Protein AF-A0AAD2EDC4-F1 (afdb_monomer_lite)

Foldseek 3Di:
DVVVVVVVVVVVVVVVVVVVVVVVVVVVVVVVVVVVCCVVPVVVVVVVVVVVVVVVVVVVVVVVVCVVPDDPVNVVVVVVVVVVVVVVVCVVPPCLCVVPVPLVVVLVVLVVCVVVVVDDPVVSVVVNCVSVVVSVVD

Organism: NCBI:txid56036

Radius of gyration: 35.73 Å; chains: 1; bounding box: 73×38×99 Å

Secondary structure (DSSP, 8-state):
-HHHHHHHHHHHHHHHHHHHHHHHHHHHHHHHHHHHHIIIIIHHHHHHHHHHHHHHHHHHHHHHHHHHH--HHHHHHHHHHHHHHHHHHHHHSTTHHHH-HHHHHHHHHHHHHHHTTSS-HHHHHHHHHHHHHHHT--

pLDDT: mean 80.96, std 7.58, 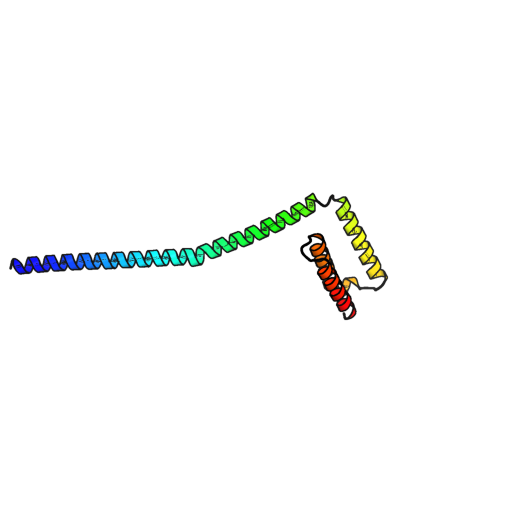range [60.59, 93.0]

InterPro domains:
  IPR056894 AtTam38 [PF25114] (1-138)

Sequence (138 aa):
MLYAWRTILWELSNWKKAAAAIFGFLGYITKLMLALIYHFIGDPITSSIRGIETIFYTVRAFYSSIIAYAPIQELTTIIILTSAILTIAEATIPDSVSSQPYVLTVAGLTGYAAVVNYISEPFFWTLLLGLFGFARFI

Structure (mmCIF, N/CA/C/O backbone):
data_AF-A0AAD2EDC4-F1
#
_entry.id   AF-A0AAD2EDC4-F1
#
loop_
_atom_site.group_PDB
_atom_site.id
_atom_site.type_symbol
_atom_site.label_atom_id
_atom_site.label_alt_id
_atom_site.label_comp_id
_atom_site.label_asym_id
_atom_site.label_entity_id
_atom_site.label_seq_id
_atom_site.pdbx_PDB_ins_code
_atom_site.Cartn_x
_atom_site.Cartn_y
_atom_site.Cartn_z
_atom_site.occupancy
_atom_site.B_iso_or_equiv
_atom_site.auth_seq_id
_atom_site.auth_comp_id
_atom_site.auth_asym_id
_atom_site.auth_atom_id
_atom_site.pdbx_PDB_model_num
ATOM 1 N N . MET A 1 1 ? 50.982 3.088 -62.959 1.00 62.66 1 MET A N 1
ATOM 2 C CA . MET A 1 1 ? 51.109 3.995 -61.793 1.00 62.66 1 MET A CA 1
ATOM 3 C C . MET A 1 1 ? 49.777 4.680 -61.458 1.00 62.66 1 MET A C 1
ATOM 5 O O . MET A 1 1 ? 49.254 4.420 -60.386 1.00 62.66 1 MET A O 1
ATOM 9 N N . LEU A 1 2 ? 49.159 5.447 -62.369 1.00 66.94 2 LEU A N 1
ATOM 10 C CA . LEU A 1 2 ? 47.874 6.144 -62.122 1.00 66.94 2 LEU A CA 1
ATOM 11 C C . LEU A 1 2 ? 46.687 5.236 -61.735 1.00 66.94 2 LEU A C 1
ATOM 13 O O . LEU A 1 2 ? 45.897 5.599 -60.866 1.00 66.94 2 LEU A O 1
ATOM 17 N N . TYR A 1 3 ? 46.570 4.049 -62.339 1.00 72.00 3 TYR A N 1
ATOM 18 C CA . TYR A 1 3 ? 45.485 3.111 -62.022 1.00 72.00 3 TYR A CA 1
ATOM 19 C C . TYR A 1 3 ? 45.576 2.544 -60.600 1.00 72.00 3 TYR A C 1
ATOM 21 O O . TYR A 1 3 ? 44.561 2.495 -59.915 1.00 72.00 3 TYR A O 1
ATOM 29 N N . ALA A 1 4 ? 46.785 2.218 -60.130 1.00 75.69 4 ALA A N 1
ATOM 30 C CA . ALA A 1 4 ? 47.010 1.692 -58.783 1.00 75.69 4 ALA A CA 1
ATOM 31 C C . ALA A 1 4 ? 46.613 2.707 -57.695 1.00 75.69 4 ALA A C 1
ATOM 33 O O . ALA A 1 4 ? 45.992 2.342 -56.699 1.00 75.69 4 ALA A O 1
ATOM 34 N N . TRP A 1 5 ? 46.892 3.994 -57.928 1.00 74.00 5 TRP A N 1
ATOM 35 C CA . TRP A 1 5 ? 46.533 5.079 -57.012 1.00 74.00 5 TRP A CA 1
ATOM 36 C C . TRP A 1 5 ? 45.014 5.250 -56.851 1.00 74.00 5 TRP A C 1
ATOM 38 O O . TRP A 1 5 ? 44.521 5.438 -55.740 1.00 74.00 5 TRP A O 1
ATOM 48 N N . ARG A 1 6 ? 44.247 5.119 -57.943 1.00 81.31 6 ARG A N 1
ATOM 49 C CA . ARG A 1 6 ? 42.775 5.172 -57.895 1.00 81.31 6 ARG A CA 1
ATOM 50 C C . ARG A 1 6 ? 42.176 4.029 -57.073 1.00 81.31 6 ARG A C 1
ATOM 52 O O . ARG A 1 6 ? 41.243 4.273 -56.314 1.00 81.31 6 ARG A O 1
ATOM 59 N N . THR A 1 7 ? 42.712 2.817 -57.197 1.00 83.81 7 THR A N 1
ATOM 60 C CA . THR A 1 7 ? 42.281 1.653 -56.401 1.00 83.81 7 THR A CA 1
ATOM 61 C C . THR A 1 7 ? 42.559 1.831 -54.912 1.00 83.81 7 THR A C 1
ATOM 63 O O . THR A 1 7 ? 41.668 1.581 -54.111 1.00 83.81 7 THR A O 1
ATOM 66 N N . ILE A 1 8 ? 43.730 2.356 -54.537 1.00 83.75 8 ILE A N 1
ATOM 67 C CA . ILE A 1 8 ? 44.082 2.592 -53.126 1.00 83.75 8 ILE A CA 1
ATOM 68 C C . ILE A 1 8 ? 43.153 3.641 -52.494 1.00 83.75 8 ILE A C 1
ATOM 70 O O . ILE A 1 8 ? 42.649 3.449 -51.388 1.00 83.75 8 ILE A O 1
ATOM 74 N N . LEU A 1 9 ? 42.866 4.740 -53.204 1.00 84.81 9 LEU A N 1
ATOM 75 C CA . LEU A 1 9 ? 41.907 5.750 -52.735 1.00 84.81 9 LEU A CA 1
ATOM 76 C C . LEU A 1 9 ? 40.483 5.188 -52.611 1.00 84.81 9 LEU A C 1
ATOM 78 O O . LEU A 1 9 ? 39.737 5.573 -51.706 1.00 84.81 9 LEU A O 1
ATOM 82 N N . TRP A 1 10 ? 40.106 4.277 -53.510 1.00 85.44 10 TRP A N 1
ATOM 83 C CA . TRP A 1 10 ? 38.810 3.610 -53.476 1.00 85.44 10 TRP A CA 1
ATOM 84 C C . TRP A 1 10 ? 38.689 2.657 -52.281 1.00 85.44 10 TRP A C 1
ATOM 86 O O . TRP A 1 10 ? 37.707 2.735 -51.543 1.00 85.44 10 TRP A O 1
ATOM 96 N N . GLU A 1 11 ? 39.709 1.839 -52.020 1.00 88.75 11 GLU A N 1
ATOM 97 C CA . GLU A 1 11 ? 39.766 0.980 -50.834 1.00 88.75 11 GLU A CA 1
ATOM 98 C C . GLU A 1 11 ? 39.727 1.803 -49.547 1.00 88.75 11 GLU A C 1
ATOM 100 O O . GLU A 1 11 ? 38.934 1.500 -48.660 1.00 88.75 11 GLU A O 1
ATOM 105 N N . LEU A 1 12 ? 40.491 2.896 -49.458 1.00 87.81 12 LEU A N 1
ATOM 106 C CA . LEU A 1 12 ? 40.491 3.772 -48.283 1.00 87.81 12 LEU A CA 1
ATOM 107 C C . LEU A 1 12 ? 39.111 4.406 -48.030 1.00 87.81 12 LEU A C 1
ATOM 109 O O . LEU A 1 12 ? 38.661 4.504 -46.886 1.00 87.81 12 LEU A O 1
ATOM 113 N N . SER A 1 13 ? 38.406 4.807 -49.093 1.00 87.44 13 SER A N 1
ATOM 114 C CA . SER A 1 13 ? 37.026 5.299 -48.994 1.00 87.44 13 SER A CA 1
ATOM 115 C C . SER A 1 13 ? 36.074 4.215 -48.482 1.00 87.44 13 SER A C 1
ATOM 117 O O . SER A 1 13 ? 35.212 4.492 -47.644 1.00 87.44 13 SER A O 1
ATOM 119 N N . ASN A 1 14 ? 36.252 2.977 -48.944 1.00 91.69 14 ASN A N 1
ATOM 120 C CA . ASN A 1 14 ? 35.436 1.847 -48.522 1.00 91.69 14 ASN A CA 1
ATOM 121 C C . ASN A 1 14 ? 35.697 1.480 -47.052 1.00 91.69 14 ASN A C 1
ATOM 123 O O . ASN A 1 14 ? 34.752 1.315 -46.285 1.00 91.69 14 ASN A O 1
ATOM 127 N N . TRP A 1 15 ? 36.963 1.484 -46.625 1.00 91.94 15 TRP A N 1
ATOM 128 C CA . TRP A 1 15 ? 37.361 1.319 -45.224 1.00 91.94 15 TRP A CA 1
ATOM 129 C C . TRP A 1 15 ? 36.785 2.412 -44.325 1.00 91.94 15 TRP A C 1
ATOM 131 O O . TRP A 1 15 ? 36.272 2.114 -43.249 1.00 91.94 15 TRP A O 1
ATOM 141 N N . LYS A 1 16 ? 36.784 3.671 -44.777 1.00 91.44 16 LYS A N 1
ATOM 142 C CA . LYS A 1 16 ? 36.160 4.775 -44.034 1.00 91.44 16 LYS A CA 1
ATOM 143 C C . LYS A 1 16 ? 34.649 4.578 -43.879 1.00 91.44 16 LYS A C 1
ATOM 145 O O . LYS A 1 16 ? 34.116 4.817 -42.798 1.00 91.44 16 LYS A O 1
ATOM 150 N N . LYS A 1 17 ? 33.954 4.141 -44.934 1.00 90.62 17 LYS A N 1
ATOM 151 C CA . LYS A 1 17 ? 32.513 3.838 -44.879 1.00 90.62 17 LYS A CA 1
ATOM 152 C C . LYS A 1 17 ? 32.216 2.659 -43.954 1.00 90.62 17 LYS A C 1
ATOM 154 O O . LYS A 1 17 ? 31.292 2.750 -43.153 1.00 90.62 17 LYS A O 1
ATOM 159 N N . ALA A 1 18 ? 33.017 1.597 -44.025 1.00 89.62 18 ALA A N 1
ATOM 160 C CA . ALA A 1 18 ? 32.897 0.441 -43.144 1.00 89.62 18 ALA A CA 1
ATOM 161 C C . ALA A 1 18 ? 33.121 0.831 -41.676 1.00 89.62 18 ALA A C 1
ATOM 163 O O . ALA A 1 18 ? 32.299 0.505 -40.825 1.00 89.62 18 ALA A O 1
ATOM 164 N N . ALA A 1 19 ? 34.165 1.612 -41.385 1.00 91.25 19 ALA A N 1
ATOM 165 C CA . ALA A 1 19 ? 34.415 2.134 -40.045 1.00 91.25 19 ALA A CA 1
ATOM 166 C C . ALA A 1 19 ? 33.238 2.987 -39.546 1.00 91.25 19 ALA A C 1
ATOM 168 O O . ALA A 1 19 ? 32.748 2.768 -38.442 1.00 91.25 19 ALA A O 1
ATOM 169 N N . ALA A 1 20 ? 32.722 3.906 -40.370 1.00 90.75 20 ALA A N 1
ATOM 170 C CA . ALA A 1 20 ? 31.563 4.723 -40.012 1.00 90.75 20 ALA A CA 1
ATOM 171 C C . ALA A 1 20 ? 30.308 3.878 -39.727 1.00 90.75 20 ALA A C 1
ATOM 173 O O . ALA A 1 20 ? 29.579 4.169 -38.781 1.00 90.75 20 ALA A O 1
ATOM 174 N N . ALA A 1 21 ? 30.077 2.810 -40.497 1.00 90.44 21 ALA A N 1
ATOM 175 C CA . ALA A 1 21 ? 28.976 1.880 -40.260 1.00 90.44 21 ALA A CA 1
ATOM 176 C C . ALA A 1 21 ? 29.140 1.115 -38.936 1.00 90.44 21 ALA A C 1
ATOM 178 O O . ALA A 1 21 ? 28.177 0.994 -38.182 1.00 90.44 21 ALA A O 1
ATOM 179 N N . ILE A 1 22 ? 30.357 0.662 -38.614 1.00 91.69 22 ILE A N 1
ATOM 180 C CA . ILE A 1 22 ? 30.668 -0.021 -37.347 1.00 91.69 22 ILE A CA 1
ATOM 181 C C . ILE A 1 22 ? 30.448 0.919 -36.157 1.00 91.69 22 ILE A C 1
ATOM 183 O O . ILE A 1 22 ? 29.782 0.541 -35.194 1.00 91.69 22 ILE A O 1
ATOM 187 N N . PHE A 1 23 ? 30.947 2.156 -36.227 1.00 92.75 23 PHE A N 1
ATOM 188 C CA . PHE A 1 23 ? 30.721 3.153 -35.176 1.00 92.75 23 PHE A CA 1
ATOM 189 C C . PHE A 1 23 ? 29.239 3.510 -35.031 1.00 92.75 23 PHE A C 1
ATOM 191 O O . PHE A 1 23 ? 28.745 3.617 -33.909 1.00 92.75 23 PHE A O 1
ATOM 198 N N . GLY A 1 24 ? 28.510 3.633 -36.144 1.00 89.19 24 GLY A N 1
ATOM 199 C CA . GLY A 1 24 ? 27.062 3.827 -36.128 1.00 89.19 24 GLY A CA 1
ATOM 200 C C . GLY A 1 24 ? 26.339 2.673 -35.432 1.00 89.19 24 GLY A C 1
ATOM 201 O O . GLY A 1 24 ? 25.509 2.904 -34.556 1.00 89.19 24 GLY A O 1
ATOM 202 N N . PHE A 1 25 ? 26.701 1.432 -35.755 1.00 91.38 25 PHE A N 1
ATOM 203 C CA . PHE A 1 25 ? 26.140 0.233 -35.134 1.00 91.38 25 PHE A CA 1
ATOM 204 C C . PHE A 1 25 ? 26.432 0.158 -33.627 1.00 91.38 25 PHE A C 1
ATOM 206 O O . PHE A 1 25 ? 25.516 -0.080 -32.840 1.00 91.38 25 PHE A O 1
ATOM 213 N N . LEU A 1 26 ? 27.666 0.454 -33.202 1.00 93.00 26 LEU A N 1
ATOM 214 C CA . LEU A 1 26 ? 28.014 0.560 -31.779 1.00 93.00 26 LEU A CA 1
ATOM 215 C C . LEU A 1 26 ? 27.192 1.644 -31.062 1.00 93.00 26 LEU A C 1
ATOM 217 O O . LEU A 1 26 ? 26.753 1.449 -29.925 1.00 93.00 26 LEU A O 1
ATOM 221 N N . GLY A 1 27 ? 26.955 2.775 -31.729 1.00 91.31 27 GLY A N 1
ATOM 222 C CA . GLY A 1 27 ? 26.095 3.846 -31.227 1.00 91.31 27 GLY A CA 1
ATOM 223 C C . GLY A 1 27 ? 24.645 3.393 -31.026 1.00 91.31 27 GLY A C 1
ATOM 224 O O . GLY A 1 27 ? 24.020 3.707 -30.013 1.00 91.31 27 GLY A O 1
ATOM 225 N N . TYR A 1 28 ? 24.105 2.596 -31.950 1.00 92.06 28 TYR A N 1
ATOM 226 C CA . TYR A 1 28 ? 22.764 2.028 -31.797 1.00 92.06 28 TYR A CA 1
ATOM 227 C C . TYR A 1 28 ? 22.683 1.023 -30.645 1.00 92.06 28 TYR A C 1
ATOM 229 O O . TYR A 1 28 ? 21.726 1.071 -29.872 1.00 92.06 28 TYR A O 1
ATOM 237 N N . ILE A 1 29 ? 23.693 0.162 -30.482 1.00 91.81 29 ILE A N 1
ATOM 238 C CA . ILE A 1 29 ? 23.744 -0.802 -29.372 1.00 91.81 29 ILE A CA 1
ATOM 239 C C . ILE A 1 29 ? 23.802 -0.083 -28.024 1.00 91.81 29 ILE A C 1
ATOM 241 O O . ILE A 1 29 ? 23.058 -0.433 -27.111 1.00 91.81 29 ILE A O 1
ATOM 245 N N . THR A 1 30 ? 24.649 0.939 -27.890 1.00 90.19 30 THR A N 1
ATOM 246 C CA . THR A 1 30 ? 24.763 1.708 -26.639 1.00 90.19 30 THR A CA 1
ATOM 247 C C . THR A 1 30 ? 23.464 2.436 -26.299 1.00 90.19 30 THR A C 1
ATOM 249 O O . THR A 1 30 ? 23.032 2.405 -25.147 1.00 90.19 30 THR A O 1
ATOM 252 N N . LYS A 1 31 ? 22.778 3.012 -27.294 1.00 89.69 31 LYS A N 1
ATOM 253 C CA . LYS A 1 31 ? 21.450 3.614 -27.101 1.00 89.69 31 LYS A CA 1
ATOM 254 C C . LYS A 1 31 ? 20.411 2.589 -26.635 1.00 89.69 31 LYS A C 1
ATOM 256 O O . LYS A 1 31 ? 19.611 2.893 -25.753 1.00 89.69 31 LYS A O 1
ATOM 261 N N . LEU A 1 32 ? 20.438 1.383 -27.202 1.00 89.25 32 LEU A N 1
ATOM 262 C CA . LEU A 1 32 ? 19.538 0.297 -26.817 1.00 89.25 32 LEU A CA 1
ATOM 263 C C . LEU A 1 32 ? 19.825 -0.182 -25.388 1.00 89.25 32 LEU A C 1
ATOM 265 O O . LEU A 1 32 ? 18.892 -0.319 -24.604 1.00 89.25 32 LEU A O 1
ATOM 269 N N . MET A 1 33 ? 21.098 -0.352 -25.014 1.00 89.00 33 MET A N 1
ATOM 270 C CA . MET A 1 33 ? 21.483 -0.681 -23.637 1.00 89.00 33 MET A CA 1
ATOM 271 C C . MET A 1 33 ? 21.001 0.368 -22.635 1.00 89.00 33 MET A C 1
ATOM 273 O O . MET A 1 33 ? 20.437 0.006 -21.609 1.00 89.00 33 MET A O 1
ATOM 277 N N . LEU A 1 34 ? 21.186 1.657 -22.930 1.00 87.06 34 LEU A N 1
ATOM 278 C CA . LEU A 1 34 ? 20.710 2.735 -22.061 1.00 87.06 34 LEU A CA 1
ATOM 279 C C . LEU A 1 34 ? 19.191 2.682 -21.891 1.00 87.06 34 LEU A C 1
ATOM 281 O O . LEU A 1 34 ? 18.707 2.727 -20.764 1.00 87.06 34 LEU A O 1
ATOM 285 N N . ALA A 1 35 ? 18.444 2.531 -22.987 1.00 86.19 35 ALA A N 1
ATOM 286 C CA . ALA A 1 35 ? 16.990 2.396 -22.928 1.00 86.19 35 ALA A CA 1
ATOM 287 C C . ALA A 1 35 ? 16.564 1.191 -22.075 1.00 86.19 35 ALA A C 1
ATOM 289 O O . ALA A 1 35 ? 15.637 1.302 -21.277 1.00 86.19 35 ALA A O 1
ATOM 290 N N . LEU A 1 36 ? 17.278 0.068 -22.190 1.00 83.12 36 LEU A N 1
ATOM 291 C CA . LEU A 1 36 ? 17.023 -1.134 -21.404 1.00 83.12 36 LEU A CA 1
ATOM 292 C C . LEU A 1 36 ? 17.292 -0.894 -19.912 1.00 83.12 36 LEU A C 1
ATOM 294 O O . LEU A 1 36 ? 16.449 -1.222 -19.088 1.00 83.12 36 LEU A O 1
ATOM 298 N N . ILE A 1 37 ? 18.409 -0.257 -19.555 1.00 84.56 37 ILE A N 1
ATOM 299 C CA . ILE A 1 37 ? 18.742 0.079 -18.162 1.00 84.56 37 ILE A CA 1
ATOM 300 C C . ILE A 1 37 ? 17.690 1.018 -17.560 1.00 84.56 37 ILE A C 1
ATOM 302 O O . ILE A 1 37 ? 17.189 0.759 -16.467 1.00 84.56 37 ILE A O 1
ATOM 306 N N . TYR A 1 38 ? 17.316 2.085 -18.269 1.00 82.62 38 TYR A N 1
ATOM 307 C CA . TYR A 1 38 ? 16.318 3.036 -17.775 1.00 82.62 38 TYR A CA 1
ATOM 308 C C . TYR A 1 38 ? 14.935 2.404 -17.627 1.00 82.62 38 TYR A C 1
ATOM 310 O O . TYR A 1 38 ? 14.277 2.647 -16.622 1.00 82.62 38 TYR A O 1
ATOM 318 N N . HIS A 1 39 ? 14.515 1.565 -18.572 1.00 79.44 39 HIS A N 1
ATOM 319 C CA . HIS A 1 39 ? 13.218 0.900 -18.496 1.00 79.44 39 HIS A CA 1
ATOM 320 C C . HIS A 1 39 ? 13.188 -0.165 -17.389 1.00 79.44 39 HIS A C 1
ATOM 322 O O . HIS A 1 39 ? 12.285 -0.176 -16.560 1.00 79.44 39 HIS A O 1
ATOM 328 N N . PHE A 1 40 ? 14.206 -1.027 -17.305 1.00 74.25 40 PHE A N 1
ATOM 329 C CA . PHE A 1 40 ? 14.223 -2.113 -16.320 1.00 74.25 40 PHE A CA 1
ATOM 330 C C . PHE A 1 40 ? 14.547 -1.667 -14.894 1.00 74.25 40 PHE A C 1
ATOM 332 O O . PHE A 1 40 ? 14.190 -2.382 -13.966 1.00 74.25 40 PHE A O 1
ATOM 339 N N . ILE A 1 41 ? 15.228 -0.537 -14.693 1.00 76.00 41 ILE A N 1
ATOM 340 C CA . ILE A 1 41 ? 15.592 -0.054 -13.350 1.00 76.00 41 ILE A CA 1
ATOM 341 C C . ILE A 1 41 ? 14.760 1.170 -12.966 1.00 76.00 41 ILE A C 1
ATOM 343 O O . ILE A 1 41 ? 14.246 1.244 -11.852 1.00 76.00 41 ILE A O 1
ATOM 347 N N . GLY A 1 42 ? 14.592 2.127 -13.877 1.00 76.88 42 GLY A N 1
ATOM 348 C CA . GLY A 1 42 ? 13.904 3.386 -13.597 1.00 76.88 42 GLY A CA 1
ATOM 349 C C . GLY A 1 42 ? 12.402 3.221 -13.377 1.00 76.88 42 GLY A C 1
ATOM 350 O O . GLY A 1 42 ? 11.863 3.770 -12.412 1.00 76.88 42 GLY A O 1
ATOM 351 N N . ASP A 1 43 ? 11.727 2.429 -14.211 1.00 79.88 43 ASP A N 1
ATOM 352 C CA . ASP A 1 43 ? 10.278 2.233 -14.098 1.00 79.88 43 ASP A CA 1
ATOM 353 C C . ASP A 1 43 ? 9.859 1.484 -12.824 1.00 79.88 43 ASP A C 1
ATOM 355 O O . ASP A 1 43 ? 8.950 1.970 -12.141 1.00 79.88 43 ASP A O 1
ATOM 359 N N . PRO A 1 44 ? 10.504 0.373 -12.406 1.00 82.38 44 PRO A N 1
ATOM 360 C CA . PRO A 1 44 ? 10.128 -0.283 -11.156 1.00 82.38 44 PRO A CA 1
ATOM 361 C C . PRO A 1 44 ? 10.449 0.559 -9.920 1.00 82.38 44 PRO A C 1
ATOM 363 O O . PRO A 1 44 ? 9.667 0.538 -8.968 1.00 82.38 44 PRO A O 1
ATOM 366 N N . ILE A 1 45 ? 11.533 1.345 -9.921 1.00 83.50 45 ILE A N 1
ATOM 367 C CA . ILE A 1 45 ? 11.822 2.282 -8.822 1.00 83.50 45 ILE A CA 1
ATOM 368 C C . ILE A 1 45 ? 10.721 3.343 -8.738 1.00 83.50 45 ILE A C 1
ATOM 370 O O . ILE A 1 45 ? 10.152 3.562 -7.669 1.00 83.50 45 ILE A O 1
ATOM 374 N N . THR A 1 46 ? 10.362 3.953 -9.868 1.00 85.06 46 THR A N 1
ATOM 375 C CA . THR A 1 46 ? 9.296 4.964 -9.926 1.00 85.06 46 THR A CA 1
ATOM 376 C C . THR A 1 46 ? 7.946 4.382 -9.499 1.00 85.06 46 THR A C 1
ATOM 378 O O . THR A 1 46 ? 7.207 5.009 -8.739 1.00 85.06 46 THR A O 1
ATOM 381 N N . SER A 1 47 ? 7.634 3.158 -9.931 1.00 84.69 47 SER A N 1
ATOM 382 C CA . SER A 1 47 ? 6.425 2.440 -9.522 1.00 84.69 47 SER A CA 1
ATOM 383 C C . SER A 1 47 ? 6.417 2.133 -8.025 1.00 84.69 47 SER A C 1
ATOM 385 O O . SER A 1 47 ? 5.379 2.261 -7.381 1.00 84.69 47 SER A O 1
ATOM 387 N N . SER A 1 48 ? 7.563 1.759 -7.452 1.00 86.94 48 SER A N 1
ATOM 388 C CA . SER A 1 48 ? 7.688 1.470 -6.019 1.00 86.94 48 SER A CA 1
ATOM 389 C C . SER A 1 48 ? 7.461 2.725 -5.178 1.00 86.94 48 SER A C 1
ATOM 391 O O . SER A 1 48 ? 6.708 2.687 -4.208 1.00 86.94 48 SER A O 1
ATOM 393 N N . ILE A 1 49 ? 8.038 3.858 -5.592 1.00 88.44 49 ILE A N 1
ATOM 394 C CA . ILE A 1 49 ? 7.822 5.158 -4.943 1.00 88.44 49 ILE A CA 1
ATOM 395 C C . ILE A 1 49 ? 6.339 5.539 -4.991 1.00 88.44 49 ILE A C 1
ATOM 397 O O . ILE A 1 49 ? 5.768 5.869 -3.955 1.00 88.44 49 ILE A O 1
ATOM 401 N N . ARG A 1 50 ? 5.688 5.415 -6.156 1.00 89.06 50 ARG A N 1
ATOM 402 C CA . ARG A 1 50 ? 4.243 5.668 -6.298 1.00 89.06 50 ARG A CA 1
ATOM 403 C C . ARG A 1 50 ? 3.388 4.731 -5.447 1.00 89.06 50 ARG A C 1
ATOM 405 O O . ARG A 1 50 ? 2.374 5.159 -4.901 1.00 89.06 50 ARG A O 1
ATOM 412 N N . GLY A 1 51 ? 3.780 3.465 -5.324 1.00 87.44 51 GLY A N 1
ATOM 413 C CA . GLY A 1 51 ? 3.100 2.498 -4.465 1.00 87.44 51 GLY A CA 1
ATOM 414 C C . GLY A 1 51 ? 3.144 2.925 -2.999 1.00 87.44 51 GLY A C 1
ATOM 415 O O . GLY A 1 51 ? 2.106 3.005 -2.347 1.00 87.44 51 GLY A O 1
ATOM 416 N N . ILE A 1 52 ? 4.332 3.286 -2.508 1.00 89.94 52 ILE A N 1
ATOM 417 C CA . ILE A 1 52 ? 4.521 3.796 -1.144 1.00 89.94 52 ILE A CA 1
ATOM 418 C C . ILE A 1 52 ? 3.725 5.088 -0.931 1.00 89.94 52 ILE A C 1
ATOM 420 O O . ILE A 1 52 ? 2.998 5.210 0.051 1.00 89.94 52 ILE A O 1
ATOM 424 N N . GLU A 1 53 ? 3.811 6.032 -1.866 1.00 91.50 53 GLU A N 1
ATOM 425 C CA . GLU A 1 53 ? 3.061 7.289 -1.832 1.00 91.50 53 GLU A CA 1
ATOM 426 C C . GLU A 1 53 ? 1.546 7.045 -1.739 1.00 91.50 53 GLU A C 1
ATOM 428 O O . GLU A 1 53 ? 0.866 7.644 -0.903 1.00 91.50 53 GLU A O 1
ATOM 433 N N . THR A 1 54 ? 1.026 6.103 -2.528 1.00 90.19 54 THR A N 1
ATOM 434 C CA . THR A 1 54 ? -0.389 5.717 -2.493 1.00 90.19 54 THR A CA 1
ATOM 435 C C . THR A 1 54 ? -0.772 5.181 -1.116 1.00 90.19 54 THR A C 1
ATOM 437 O O . THR A 1 54 ? -1.767 5.628 -0.553 1.00 90.19 54 THR A O 1
ATOM 440 N N . ILE A 1 55 ? 0.043 4.299 -0.525 1.00 89.25 55 ILE A N 1
ATOM 441 C CA . ILE A 1 55 ? -0.195 3.765 0.825 1.00 89.25 55 ILE A CA 1
ATOM 442 C C . ILE A 1 55 ? -0.259 4.900 1.854 1.00 89.25 55 ILE A C 1
ATOM 444 O O . ILE A 1 55 ? -1.197 4.952 2.650 1.00 89.25 55 ILE A O 1
ATOM 448 N N . PHE A 1 56 ? 0.692 5.838 1.827 1.00 89.75 56 PHE A N 1
ATOM 449 C CA . PHE A 1 56 ? 0.700 6.972 2.755 1.00 89.75 56 PHE A CA 1
ATOM 450 C C . PHE A 1 56 ? -0.531 7.867 2.596 1.00 89.75 56 PHE A C 1
ATOM 452 O O . PHE A 1 56 ? -1.137 8.257 3.599 1.00 89.75 56 PHE A O 1
ATOM 459 N N . TYR A 1 57 ? -0.942 8.174 1.363 1.00 87.62 57 TYR A N 1
ATOM 460 C CA . TYR A 1 57 ? -2.159 8.952 1.138 1.00 87.62 57 TYR A CA 1
ATOM 461 C C . TYR A 1 57 ? -3.411 8.216 1.592 1.00 87.62 57 TYR A C 1
ATOM 463 O O . TYR A 1 57 ? -4.285 8.837 2.193 1.00 87.62 57 TYR A O 1
ATOM 471 N N . THR A 1 58 ? -3.483 6.905 1.373 1.00 83.06 58 THR A N 1
ATOM 472 C CA . THR A 1 58 ? -4.583 6.077 1.860 1.00 83.06 58 THR A CA 1
ATOM 473 C C . THR A 1 58 ? -4.651 6.104 3.387 1.00 83.06 58 THR A C 1
ATOM 475 O O . THR A 1 58 ? -5.707 6.412 3.933 1.00 83.06 58 THR A O 1
ATOM 478 N N . VAL A 1 59 ? -3.535 5.889 4.094 1.00 83.94 59 VAL A N 1
ATOM 479 C CA . VAL A 1 59 ? -3.482 5.960 5.569 1.00 83.94 59 VAL A CA 1
ATOM 480 C C . VAL A 1 59 ? -3.911 7.338 6.076 1.00 83.94 59 VAL A C 1
ATOM 482 O O . VAL A 1 59 ? -4.711 7.444 7.006 1.00 83.94 59 VAL A O 1
ATOM 485 N N . ARG A 1 60 ? -3.427 8.410 5.443 1.00 86.56 60 ARG A N 1
ATOM 486 C CA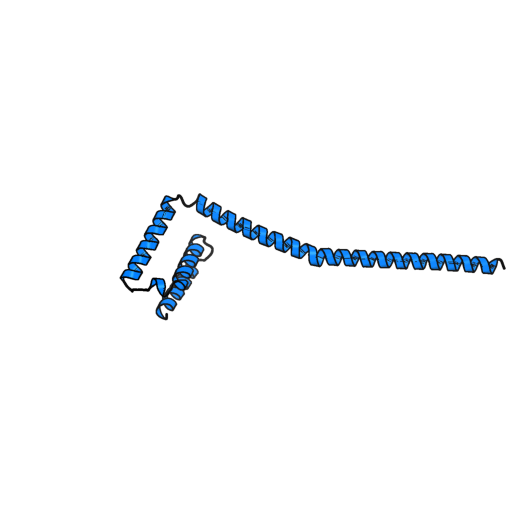 . ARG A 1 60 ? -3.816 9.778 5.798 1.00 86.56 60 ARG A CA 1
ATOM 487 C C . ARG A 1 60 ? -5.310 10.019 5.581 1.00 86.56 60 ARG A C 1
ATOM 489 O O . ARG A 1 60 ? -5.947 10.637 6.431 1.00 86.56 60 ARG A O 1
ATOM 496 N N . ALA A 1 61 ? -5.863 9.549 4.466 1.00 82.94 61 ALA A N 1
ATOM 497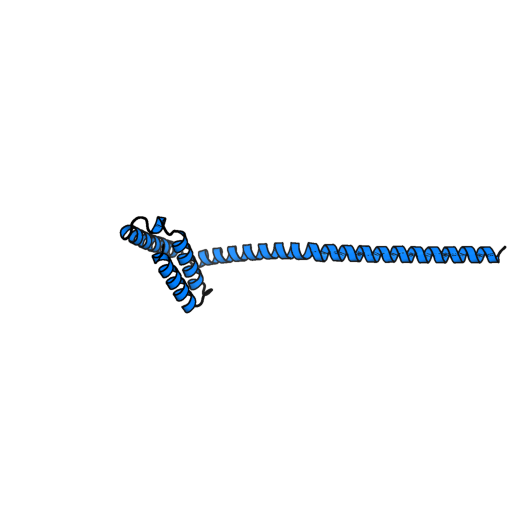 C CA . ALA A 1 61 ? -7.286 9.667 4.170 1.00 82.94 61 ALA A CA 1
ATOM 498 C C . ALA A 1 61 ? -8.130 8.908 5.203 1.00 82.94 61 ALA A C 1
ATOM 500 O O . ALA A 1 61 ? -9.105 9.461 5.709 1.00 82.94 61 ALA A O 1
ATOM 501 N N . PHE A 1 62 ? -7.704 7.704 5.600 1.00 78.00 62 PHE A N 1
ATOM 502 C CA . PHE A 1 62 ? -8.329 6.955 6.690 1.00 78.00 62 PHE A CA 1
ATOM 503 C C . PHE A 1 62 ? -8.320 7.746 7.998 1.00 78.00 62 PHE A C 1
ATOM 505 O O . PHE A 1 62 ? -9.375 7.954 8.592 1.00 78.00 62 PHE A O 1
ATOM 512 N N . TYR A 1 63 ? -7.165 8.257 8.423 1.00 77.38 63 TYR A N 1
ATOM 513 C CA . TYR A 1 63 ? -7.067 9.028 9.664 1.00 77.38 63 TYR A CA 1
ATOM 514 C C . TYR A 1 63 ? -7.926 10.302 9.630 1.00 77.38 63 TYR A C 1
ATOM 516 O O . TYR A 1 63 ? -8.651 10.598 10.578 1.00 77.38 63 TYR A O 1
ATOM 524 N N . SER A 1 64 ? -7.913 11.018 8.502 1.00 79.31 64 SER A N 1
ATOM 525 C CA . SER A 1 64 ? -8.759 12.195 8.297 1.00 79.31 64 SER A CA 1
ATOM 526 C C . SER A 1 64 ? -10.248 11.852 8.329 1.00 79.31 64 SER A C 1
ATOM 528 O O . SER A 1 64 ? -11.028 12.646 8.845 1.00 79.31 64 SER A O 1
ATOM 530 N N . SER A 1 65 ? -10.651 10.693 7.798 1.00 74.25 65 SER A N 1
ATOM 531 C CA . SER A 1 65 ? -12.042 10.236 7.859 1.00 74.25 65 SER A CA 1
ATOM 532 C C . SER A 1 65 ? -12.465 9.930 9.296 1.00 74.25 65 SER A C 1
ATOM 534 O O . SER A 1 65 ? -13.517 10.385 9.727 1.00 74.25 65 SER A O 1
ATOM 536 N N . ILE A 1 66 ? -11.612 9.265 10.081 1.00 69.81 66 ILE A N 1
ATOM 537 C CA . ILE A 1 66 ? -11.892 8.969 11.491 1.00 69.81 66 ILE A CA 1
ATOM 538 C C . ILE A 1 66 ? -12.081 10.271 12.272 1.00 69.81 66 ILE A C 1
ATOM 540 O O . ILE A 1 66 ? -13.061 10.406 12.994 1.00 69.81 66 ILE A O 1
ATOM 544 N N . ILE A 1 67 ? -11.198 11.256 12.081 1.00 70.75 67 ILE A N 1
ATOM 545 C CA . ILE A 1 67 ? -11.329 12.567 12.735 1.00 70.75 67 ILE A CA 1
ATOM 546 C C . ILE A 1 67 ? -12.600 13.299 12.289 1.00 70.75 67 ILE A C 1
ATOM 548 O O . ILE A 1 67 ? -13.252 13.940 13.108 1.00 70.75 67 ILE A O 1
ATOM 552 N N . ALA A 1 68 ? -12.954 13.226 11.005 1.00 71.25 68 ALA A N 1
ATOM 553 C CA . ALA A 1 68 ? -14.131 13.911 10.479 1.00 71.25 68 ALA A CA 1
ATOM 554 C C . ALA A 1 68 ? -15.453 13.295 10.968 1.00 71.25 68 ALA A C 1
ATOM 556 O O . ALA A 1 68 ? -16.421 14.025 11.167 1.00 71.25 68 ALA A O 1
ATOM 557 N N . TYR A 1 69 ? -15.501 11.972 11.153 1.00 64.06 69 TYR A N 1
ATOM 558 C CA . TYR A 1 69 ? -16.724 11.246 11.505 1.00 64.06 69 TYR A CA 1
ATOM 559 C C . TYR A 1 69 ? -16.864 10.922 12.998 1.00 64.06 69 TYR A C 1
ATOM 561 O O . TYR A 1 69 ? -17.979 10.660 13.440 1.00 64.06 69 TYR A O 1
ATOM 569 N N . ALA A 1 70 ? -15.786 10.958 13.786 1.00 60.59 70 ALA A N 1
ATOM 570 C CA . ALA A 1 70 ? -15.838 10.730 15.228 1.00 60.59 70 ALA A CA 1
ATOM 571 C C . ALA A 1 70 ? -15.681 12.058 15.994 1.00 60.59 70 ALA A C 1
ATOM 573 O O . ALA A 1 70 ? -14.553 12.453 16.309 1.00 60.59 70 ALA A O 1
ATOM 574 N N . PRO A 1 71 ? -16.776 12.763 16.348 1.00 62.16 71 PRO A N 1
ATOM 575 C CA . PRO A 1 71 ? -16.685 13.800 17.368 1.00 62.16 71 PRO A CA 1
ATOM 576 C C . PRO A 1 71 ? -16.127 13.166 18.651 1.00 62.16 71 PRO A C 1
ATOM 578 O O . PRO A 1 71 ? -16.493 12.048 19.010 1.00 62.16 71 PRO A O 1
ATOM 581 N N . ILE A 1 72 ? -15.225 13.873 19.339 1.00 63.72 72 ILE A N 1
ATOM 582 C CA . ILE A 1 72 ? -14.420 13.382 20.483 1.00 63.72 72 ILE A CA 1
ATOM 583 C C . ILE A 1 72 ? -15.263 12.633 21.538 1.00 63.72 72 ILE A C 1
ATOM 585 O O . ILE A 1 72 ? -14.788 11.704 22.197 1.00 63.72 72 ILE A O 1
ATOM 589 N N . GLN A 1 73 ? -16.533 13.007 21.673 1.00 62.28 73 GLN A N 1
ATOM 590 C CA . GLN A 1 73 ? -17.486 12.403 22.594 1.00 62.28 73 GLN A CA 1
ATOM 591 C C . GLN A 1 73 ? -17.848 10.951 22.236 1.00 62.28 73 GLN A C 1
ATOM 593 O O . GLN A 1 73 ? -17.831 10.101 23.121 1.00 62.28 73 GLN A O 1
ATOM 598 N N . GLU A 1 74 ? -18.065 10.633 20.958 1.00 67.50 74 GLU A N 1
ATOM 599 C CA . GLU A 1 74 ? -18.378 9.269 20.496 1.00 67.50 74 GLU A CA 1
ATOM 600 C C . GLU A 1 74 ? -17.186 8.332 20.722 1.00 67.50 74 GLU A C 1
ATOM 602 O O . GLU A 1 74 ? -17.331 7.243 21.278 1.00 67.50 74 GLU A O 1
ATOM 607 N N . LEU A 1 75 ? -15.968 8.796 20.422 1.00 69.81 75 LEU A N 1
ATOM 608 C CA . LEU A 1 75 ? -14.749 8.027 20.689 1.00 69.81 75 LEU A CA 1
ATOM 609 C C . LEU A 1 75 ? -14.585 7.729 22.187 1.00 69.81 75 LEU A C 1
ATOM 611 O O . LEU A 1 75 ? -14.243 6.612 22.570 1.00 69.81 75 LEU A O 1
ATOM 615 N N . THR A 1 76 ? -14.884 8.711 23.040 1.00 75.00 76 THR A N 1
ATOM 616 C CA . THR A 1 76 ? -14.827 8.543 24.496 1.00 75.00 76 THR A CA 1
ATOM 617 C C . THR A 1 76 ? -15.853 7.512 24.972 1.00 75.00 76 THR A C 1
ATOM 619 O O . THR A 1 76 ? -15.517 6.656 25.788 1.00 75.00 76 THR A O 1
ATOM 622 N N . THR A 1 77 ? -17.078 7.524 24.433 1.00 78.69 77 THR A N 1
ATOM 623 C CA . THR A 1 77 ? -18.090 6.512 24.782 1.00 78.69 77 THR A CA 1
ATOM 624 C C . THR A 1 77 ? -17.678 5.103 24.362 1.00 78.69 77 THR A C 1
ATOM 626 O O . THR A 1 77 ? -17.823 4.176 25.157 1.00 78.69 77 THR A O 1
ATOM 629 N N . ILE A 1 78 ? -17.076 4.940 23.178 1.00 79.62 78 ILE A N 1
ATOM 630 C CA . ILE A 1 78 ? -16.562 3.648 22.704 1.00 79.62 78 ILE A CA 1
ATOM 631 C C . ILE A 1 78 ? -15.438 3.150 23.619 1.00 79.62 78 ILE A C 1
ATOM 633 O O . ILE A 1 78 ? -15.439 1.981 24.008 1.00 79.62 78 ILE A O 1
ATOM 637 N N . ILE A 1 79 ? -14.505 4.024 24.011 1.00 82.62 79 ILE A N 1
ATOM 638 C CA . ILE A 1 79 ?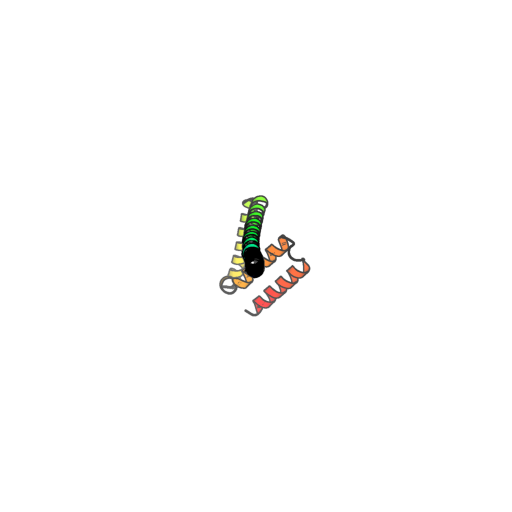 -13.408 3.674 24.927 1.00 82.62 79 ILE A CA 1
ATOM 639 C C . ILE A 1 79 ? -13.954 3.256 26.294 1.00 82.62 79 ILE A C 1
ATOM 641 O O . ILE A 1 79 ? -13.527 2.232 26.829 1.00 82.62 79 ILE A O 1
ATOM 645 N N . ILE A 1 80 ? -14.911 4.006 26.849 1.00 84.38 80 ILE A N 1
ATOM 646 C CA . ILE A 1 80 ? -15.520 3.700 28.151 1.00 84.38 80 ILE A CA 1
ATOM 647 C C . ILE A 1 80 ? -16.262 2.364 28.090 1.00 84.38 80 ILE A C 1
ATOM 649 O O . ILE A 1 80 ? -16.061 1.519 28.959 1.00 84.38 80 ILE A O 1
ATOM 653 N N . LEU A 1 81 ? -17.075 2.139 27.055 1.00 83.31 81 LEU A N 1
ATOM 654 C CA . LEU A 1 81 ? -17.843 0.906 26.900 1.00 83.31 81 LEU A CA 1
ATOM 655 C C . LEU A 1 81 ? -16.923 -0.308 26.716 1.00 83.31 81 LEU A C 1
ATOM 657 O O . LEU A 1 81 ? -17.114 -1.332 27.368 1.00 83.31 81 LEU A O 1
ATOM 661 N N . THR A 1 82 ? -15.884 -0.175 25.890 1.00 83.25 82 THR A N 1
ATOM 662 C CA . THR A 1 82 ? -14.891 -1.239 25.669 1.00 83.25 82 THR A CA 1
ATOM 663 C C . THR A 1 82 ? -14.127 -1.554 26.956 1.00 83.25 82 THR A C 1
ATOM 665 O O . THR A 1 82 ? -13.970 -2.720 27.310 1.00 83.25 82 THR A O 1
ATOM 668 N N . SER A 1 83 ? -13.713 -0.525 27.701 1.00 82.81 83 SER A N 1
ATOM 669 C CA . SER A 1 83 ? -13.046 -0.682 29.002 1.00 82.81 83 SER A CA 1
ATOM 670 C C . SER A 1 83 ? -13.955 -1.350 30.033 1.00 82.81 83 SER A C 1
ATOM 672 O O . SER A 1 83 ? -13.504 -2.214 30.782 1.00 82.81 83 SER A O 1
ATOM 674 N N . ALA A 1 84 ? -15.244 -0.999 30.055 1.00 84.75 84 ALA A N 1
ATOM 675 C CA . ALA A 1 84 ? -16.225 -1.621 30.937 1.00 84.75 84 ALA A CA 1
ATOM 676 C C . ALA A 1 84 ? -16.394 -3.113 30.621 1.00 84.75 84 ALA A C 1
ATOM 678 O O . ALA A 1 84 ? -16.359 -3.933 31.534 1.00 84.75 84 ALA A O 1
ATOM 679 N N . ILE A 1 85 ? -16.499 -3.479 29.339 1.00 84.62 85 ILE A N 1
ATOM 680 C CA . ILE A 1 85 ? -16.588 -4.882 28.907 1.00 84.62 85 ILE A CA 1
ATOM 681 C C . ILE A 1 85 ? -15.326 -5.658 29.305 1.00 84.62 85 ILE A C 1
ATOM 683 O O . ILE A 1 85 ? -15.442 -6.748 29.861 1.00 84.62 85 ILE A O 1
ATOM 687 N N . LEU A 1 86 ? -14.132 -5.092 29.092 1.00 83.50 86 LEU A N 1
ATOM 688 C CA . LEU A 1 86 ? -12.871 -5.711 29.527 1.00 83.50 86 LEU A CA 1
ATOM 689 C C . LEU A 1 86 ? -12.815 -5.904 31.044 1.00 83.50 86 LEU A C 1
ATOM 691 O O . LEU A 1 86 ? -12.383 -6.948 31.519 1.00 83.50 86 LEU A O 1
ATOM 695 N N . THR A 1 87 ? -13.279 -4.909 31.800 1.00 84.00 87 THR A N 1
ATOM 696 C CA . THR A 1 87 ? -13.302 -4.969 33.266 1.00 84.00 87 THR A CA 1
ATOM 697 C C . THR A 1 87 ? -14.267 -6.047 33.756 1.00 84.00 87 THR A C 1
ATOM 69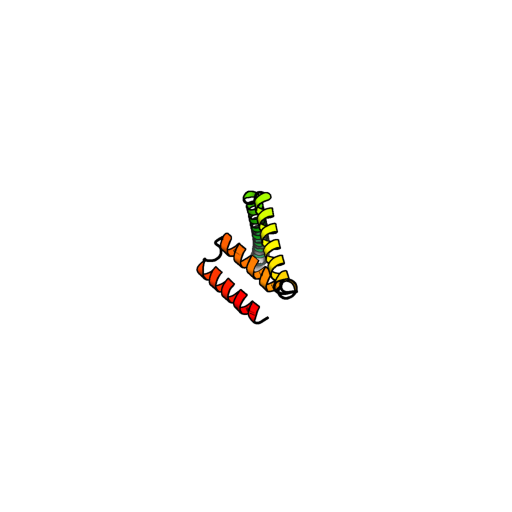9 O O . THR A 1 87 ? -13.951 -6.771 34.693 1.00 84.00 87 THR A O 1
ATOM 702 N N . ILE A 1 88 ? -15.429 -6.194 33.110 1.00 84.12 88 ILE A N 1
ATOM 703 C CA . ILE A 1 88 ? -16.377 -7.277 33.403 1.00 84.12 88 ILE A CA 1
ATOM 704 C C . ILE A 1 88 ? -15.741 -8.634 33.084 1.00 84.12 88 ILE A C 1
ATOM 706 O O . ILE A 1 88 ? -15.855 -9.551 33.892 1.00 84.12 88 ILE A O 1
ATOM 710 N N . ALA A 1 89 ? -15.040 -8.759 31.954 1.00 81.06 89 ALA A N 1
ATOM 711 C CA . ALA A 1 89 ? -14.353 -9.994 31.585 1.00 81.06 89 ALA A CA 1
ATOM 712 C C . ALA A 1 89 ? -13.305 -10.398 32.639 1.00 81.06 89 ALA A C 1
ATOM 714 O O . ALA A 1 89 ? -13.375 -11.515 33.150 1.00 81.06 89 ALA A O 1
ATOM 715 N N . GLU A 1 90 ? -12.430 -9.475 33.049 1.00 82.50 90 GLU A N 1
ATOM 716 C CA . GLU A 1 90 ? -11.451 -9.695 34.130 1.00 82.50 90 GLU A CA 1
ATOM 717 C C . GLU A 1 90 ? -12.105 -10.012 35.481 1.00 82.50 90 GLU A C 1
ATOM 719 O O . GLU A 1 90 ? -11.616 -10.846 36.240 1.00 82.50 90 GLU A O 1
ATOM 724 N N . ALA A 1 91 ? -13.246 -9.388 35.790 1.00 83.06 91 ALA A N 1
ATOM 725 C CA . ALA A 1 91 ? -13.982 -9.682 37.017 1.00 83.06 91 ALA A CA 1
ATOM 726 C C . ALA A 1 91 ? -14.609 -11.088 37.010 1.00 83.06 91 ALA A C 1
ATOM 728 O O . ALA A 1 91 ? -14.776 -11.690 38.070 1.00 83.06 91 ALA A O 1
ATOM 729 N N . THR A 1 92 ? -14.976 -11.613 35.835 1.00 83.56 92 THR A N 1
ATOM 730 C CA . THR A 1 92 ? -15.548 -12.963 35.701 1.00 83.56 92 THR A CA 1
ATOM 731 C C . THR A 1 92 ? -14.493 -14.061 35.649 1.00 83.56 92 THR A C 1
ATOM 733 O O . THR A 1 92 ? -14.701 -15.128 36.226 1.00 83.56 92 THR A O 1
ATOM 736 N N . ILE A 1 93 ? -13.380 -13.814 34.958 1.00 79.38 93 ILE A N 1
ATOM 737 C CA . ILE A 1 93 ? -12.266 -14.745 34.803 1.00 79.38 93 ILE A CA 1
ATOM 738 C C . ILE A 1 93 ? -10.980 -13.933 34.994 1.00 79.38 93 ILE A C 1
ATOM 740 O O . ILE A 1 93 ? -10.644 -13.137 34.112 1.00 79.38 93 ILE A O 1
ATOM 744 N N . PRO A 1 94 ? -10.263 -14.118 36.116 1.00 77.19 94 PRO A N 1
ATOM 745 C CA . PRO A 1 94 ? -9.033 -13.381 36.366 1.00 77.19 94 PRO A CA 1
ATOM 746 C C . PRO A 1 94 ? -7.974 -13.723 35.309 1.00 77.19 94 PRO A C 1
ATOM 748 O O . PRO A 1 94 ? -7.855 -14.880 34.904 1.00 77.19 94 PRO A O 1
ATOM 751 N N . ASP A 1 95 ? -7.218 -12.713 34.874 1.00 76.06 95 ASP A N 1
ATOM 752 C CA . ASP A 1 95 ? -6.163 -12.775 33.851 1.00 76.06 95 ASP A CA 1
ATOM 753 C C . ASP A 1 95 ? -6.650 -13.107 32.426 1.00 76.06 95 ASP A C 1
ATOM 755 O O . ASP A 1 95 ? -5.843 -13.425 31.543 1.00 76.06 95 ASP A O 1
ATOM 759 N N . SER A 1 96 ? -7.954 -13.007 32.147 1.00 74.81 96 SER A N 1
ATOM 760 C CA . SER A 1 96 ? -8.510 -13.317 30.821 1.00 74.81 96 SER A CA 1
ATOM 761 C C . SER A 1 96 ? -7.977 -12.401 29.712 1.00 74.81 96 SER A C 1
ATOM 763 O O . SER A 1 96 ? -7.734 -12.868 28.597 1.00 74.81 96 SER A O 1
ATOM 765 N N . VAL A 1 97 ? -7.781 -11.112 29.989 1.00 72.50 97 VAL A N 1
ATOM 766 C CA . VAL A 1 97 ? -7.273 -10.124 29.023 1.00 72.50 97 VAL A CA 1
ATOM 767 C C . VAL A 1 97 ? -5.766 -10.281 28.850 1.00 72.50 97 VAL A C 1
ATOM 769 O O . VAL A 1 97 ? -5.262 -10.183 27.730 1.00 72.50 97 VAL A O 1
ATOM 772 N N . SER A 1 98 ? -5.055 -10.576 29.942 1.00 76.25 98 SER A N 1
ATOM 773 C CA . SER A 1 98 ? -3.609 -10.835 29.936 1.00 76.25 98 SER A CA 1
ATOM 774 C C . SER A 1 98 ? -3.253 -12.111 29.159 1.00 76.25 98 SER A C 1
ATOM 776 O O . SER A 1 98 ? -2.254 -12.151 28.440 1.00 76.25 98 SER A O 1
ATOM 778 N N . SER A 1 99 ? -4.105 -13.136 29.238 1.00 75.56 99 SER A N 1
ATOM 779 C CA . SER A 1 99 ? -3.857 -14.447 28.627 1.00 75.56 99 SER A CA 1
ATOM 780 C C . SER A 1 99 ? -4.177 -14.502 27.129 1.00 75.56 99 SER A C 1
ATOM 782 O O . SER A 1 99 ? -3.610 -15.328 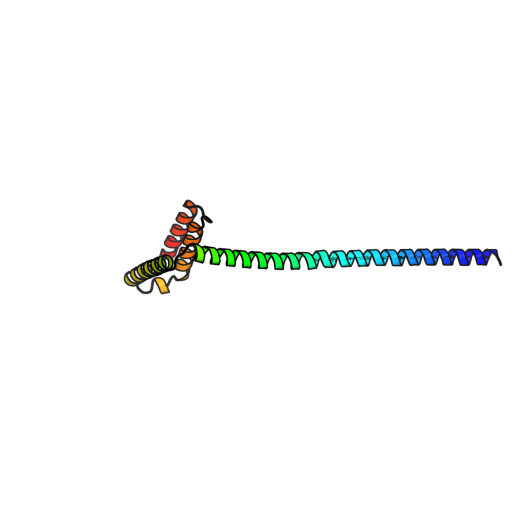26.416 1.00 75.56 99 SER A O 1
ATOM 784 N N . GLN A 1 100 ? -5.063 -13.631 26.621 1.00 77.19 100 GLN A N 1
ATOM 785 C CA . GLN A 1 100 ? -5.524 -13.677 25.222 1.00 77.19 100 GLN A CA 1
ATOM 786 C C . GLN A 1 100 ? -5.498 -12.318 24.474 1.00 77.19 100 GLN A C 1
ATOM 788 O O . GLN A 1 100 ? -6.445 -11.985 23.748 1.00 77.19 100 GLN A O 1
ATOM 793 N N . PRO A 1 101 ? -4.403 -11.531 24.540 1.00 78.00 101 PRO A N 1
ATOM 794 C CA . PRO A 1 101 ? -4.337 -10.201 23.918 1.00 78.00 101 PRO A CA 1
ATOM 795 C C . PRO A 1 101 ? -4.422 -10.251 22.382 1.00 78.00 101 PRO A C 1
ATOM 797 O O . PRO A 1 101 ? -4.958 -9.345 21.738 1.00 78.00 101 PRO A O 1
ATOM 800 N N . TYR A 1 102 ? -3.928 -11.331 21.773 1.00 78.44 102 TYR A N 1
ATOM 801 C CA . TYR A 1 102 ? -3.952 -11.524 20.320 1.00 78.44 102 TYR A CA 1
ATOM 802 C C . TYR A 1 102 ? -5.359 -11.808 19.787 1.00 78.44 102 TYR A C 1
ATOM 804 O O . TYR A 1 102 ? -5.743 -11.306 18.736 1.00 78.44 102 TYR A O 1
ATOM 812 N N . VAL A 1 103 ? -6.160 -12.573 20.527 1.00 81.06 103 VAL A N 1
ATOM 813 C CA . VAL A 1 103 ? -7.552 -12.855 20.155 1.00 81.06 103 VAL A CA 1
ATOM 814 C C . VAL A 1 103 ? -8.372 -11.567 20.236 1.00 81.06 103 VAL A C 1
ATOM 816 O O . VAL A 1 103 ? -9.109 -11.235 19.311 1.00 81.06 103 VAL A O 1
ATOM 819 N N . LEU A 1 104 ? -8.171 -10.780 21.296 1.00 80.50 104 LEU A N 1
ATOM 820 C CA . LEU A 1 104 ? -8.875 -9.516 21.494 1.00 80.50 104 LEU A CA 1
ATOM 821 C C . LEU A 1 104 ? -8.567 -8.487 20.390 1.00 80.50 104 LEU A C 1
ATOM 823 O O . LEU A 1 104 ? -9.470 -7.828 19.872 1.00 80.50 104 LEU A O 1
ATOM 827 N N . THR A 1 105 ? -7.300 -8.374 19.989 1.00 81.12 105 THR A N 1
ATOM 828 C CA . THR A 1 105 ? -6.886 -7.464 18.908 1.00 81.12 105 THR A CA 1
ATOM 829 C C . THR A 1 105 ? -7.451 -7.883 17.553 1.00 81.12 105 THR A C 1
ATOM 831 O O . THR A 1 105 ? -7.955 -7.032 16.817 1.00 81.12 105 THR A O 1
ATOM 834 N N . VAL A 1 106 ? -7.454 -9.181 17.235 1.00 81.75 106 VAL A N 1
ATOM 835 C CA . VAL A 1 106 ? -8.051 -9.693 15.991 1.00 81.75 106 VAL A CA 1
ATOM 836 C C . VAL A 1 106 ? -9.570 -9.493 15.974 1.00 81.75 106 VAL A C 1
ATOM 838 O O . VAL A 1 106 ? -10.115 -9.102 14.939 1.00 81.75 106 VAL A O 1
ATOM 841 N N . ALA A 1 107 ? -10.260 -9.672 17.105 1.00 83.00 107 ALA A N 1
ATOM 842 C CA . ALA A 1 107 ? -11.693 -9.393 17.215 1.00 83.00 107 ALA A CA 1
ATOM 843 C C . ALA A 1 107 ? -12.011 -7.917 16.919 1.00 83.00 107 ALA A C 1
ATOM 845 O O . ALA A 1 107 ? -12.902 -7.622 16.120 1.00 83.00 107 ALA A O 1
ATOM 846 N N . GLY A 1 108 ? -11.237 -6.990 17.495 1.00 80.75 108 GLY A N 1
ATOM 847 C CA . GLY A 1 108 ? -11.388 -5.553 17.248 1.00 80.75 108 GLY A CA 1
ATOM 848 C C . GLY A 1 108 ? -11.140 -5.165 15.787 1.00 80.75 108 GLY A C 1
ATOM 849 O O . GLY A 1 108 ? -11.909 -4.400 15.205 1.00 80.75 108 GLY A O 1
ATOM 850 N N . LEU A 1 109 ? -10.113 -5.745 15.160 1.00 80.75 109 LEU A N 1
ATOM 851 C CA . LEU A 1 109 ? -9.773 -5.487 13.757 1.00 80.75 109 LEU A CA 1
ATOM 852 C C . LEU A 1 109 ? -10.845 -6.035 12.800 1.00 80.75 109 LEU A C 1
ATOM 854 O O . LEU A 1 109 ? -11.198 -5.387 11.814 1.00 80.75 109 LEU A O 1
ATOM 858 N N . THR A 1 110 ? -11.422 -7.190 13.139 1.00 81.38 110 THR A N 1
ATOM 859 C CA . THR A 1 110 ? -12.545 -7.795 12.408 1.00 81.38 110 THR A CA 1
ATOM 860 C C . THR A 1 110 ? -13.813 -6.941 12.527 1.00 81.38 110 THR A C 1
ATOM 862 O O . THR A 1 110 ? -14.500 -6.723 11.530 1.00 81.38 110 THR A O 1
ATOM 865 N N . GLY A 1 111 ? -14.097 -6.396 13.716 1.00 78.12 111 GLY A N 1
ATOM 866 C CA . GLY A 1 111 ? -15.194 -5.447 13.936 1.00 78.12 111 GLY A CA 1
ATOM 867 C C . GLY A 1 111 ? -15.035 -4.159 13.127 1.00 78.12 111 GLY A C 1
ATOM 868 O O . GLY A 1 111 ? -15.980 -3.718 12.478 1.00 78.12 111 GLY A O 1
ATOM 869 N N . TYR A 1 112 ? -13.826 -3.597 13.081 1.00 75.94 112 TYR A N 1
ATOM 870 C CA . TYR A 1 112 ? -13.536 -2.428 12.248 1.00 75.94 112 TYR A CA 1
ATOM 871 C C . TYR A 1 112 ? -13.755 -2.713 10.755 1.00 75.94 112 TYR A C 1
ATOM 873 O O . TYR A 1 112 ? -14.414 -1.938 10.061 1.00 75.94 112 TYR A O 1
ATOM 881 N N . ALA A 1 113 ? -13.264 -3.854 10.263 1.00 76.75 113 ALA A N 1
ATOM 882 C CA . ALA A 1 113 ? -13.436 -4.253 8.869 1.00 76.75 113 ALA A CA 1
ATOM 883 C C . ALA A 1 113 ? -14.917 -4.446 8.477 1.00 76.75 113 ALA A C 1
ATOM 885 O O . ALA A 1 113 ? -15.289 -4.163 7.336 1.00 76.75 113 ALA A O 1
ATOM 886 N N . ALA A 1 114 ? -15.768 -4.872 9.417 1.00 77.69 114 ALA A N 1
ATOM 887 C CA . ALA A 1 114 ? -17.212 -4.952 9.212 1.00 77.69 114 ALA A CA 1
ATOM 888 C C . ALA A 1 114 ? -17.873 -3.565 9.128 1.00 77.69 114 ALA A C 1
ATOM 890 O O . ALA A 1 114 ? -18.653 -3.320 8.212 1.00 77.69 114 ALA A O 1
ATOM 891 N N . VAL A 1 115 ? -17.517 -2.624 10.013 1.00 73.25 115 VAL A N 1
ATOM 892 C CA . VAL A 1 115 ? -18.068 -1.249 10.002 1.00 73.25 115 VAL A CA 1
ATOM 893 C C . VAL A 1 115 ? -17.712 -0.500 8.714 1.00 73.25 115 VAL A C 1
ATOM 895 O O . VAL A 1 115 ? -18.527 0.248 8.176 1.00 73.25 115 VAL A O 1
ATOM 898 N N . VAL A 1 116 ? -16.516 -0.735 8.173 1.00 69.25 116 VAL A N 1
ATOM 899 C CA . VAL A 1 116 ? -16.059 -0.133 6.907 1.00 69.25 116 VAL A CA 1
ATOM 900 C C . VAL A 1 116 ? -16.692 -0.817 5.676 1.00 69.25 116 VAL A C 1
ATOM 902 O O . VAL A 1 116 ? -16.421 -0.423 4.546 1.00 69.25 116 VAL A O 1
ATOM 905 N N . ASN A 1 117 ? -17.568 -1.816 5.863 1.00 73.44 117 ASN A N 1
ATOM 906 C CA . ASN A 1 117 ? -18.138 -2.654 4.797 1.00 73.44 117 ASN A CA 1
ATOM 907 C C . ASN A 1 117 ? -17.069 -3.329 3.916 1.00 73.44 117 ASN A C 1
ATOM 909 O O . ASN A 1 117 ? -17.323 -3.673 2.762 1.00 73.44 117 ASN A O 1
ATOM 913 N N . TYR A 1 118 ? -15.861 -3.534 4.450 1.00 73.06 118 TYR A N 1
ATOM 914 C CA . TYR A 1 118 ? -14.805 -4.267 3.750 1.00 73.06 118 TYR A CA 1
ATOM 915 C C . TYR A 1 118 ? -15.111 -5.769 3.707 1.00 73.06 118 TYR A C 1
ATOM 917 O O . TYR A 1 118 ? -14.701 -6.483 2.795 1.00 73.06 118 TYR A O 1
ATOM 925 N N . ILE A 1 119 ? -15.848 -6.244 4.711 1.00 76.75 119 ILE A N 1
ATOM 926 C CA . ILE A 1 119 ? -16.226 -7.637 4.895 1.00 76.75 119 ILE A CA 1
ATOM 927 C C . ILE A 1 119 ? -17.749 -7.755 4.860 1.00 76.75 119 ILE A C 1
ATOM 929 O O . ILE A 1 119 ? -18.455 -6.969 5.486 1.00 76.75 119 ILE A O 1
ATOM 933 N N . SER A 1 120 ? -18.258 -8.774 4.163 1.00 79.25 120 SER A N 1
ATOM 934 C CA . SER A 1 120 ? -19.686 -9.096 4.168 1.00 79.25 120 SER A CA 1
ATOM 935 C C . SER A 1 120 ? -20.143 -9.559 5.552 1.00 79.25 120 SER A C 1
ATOM 937 O O . SER A 1 120 ? -19.480 -10.386 6.178 1.00 79.25 120 SER A O 1
ATOM 939 N N . GLU A 1 121 ? -21.320 -9.118 5.979 1.00 75.38 121 GLU A N 1
ATOM 940 C CA . GLU A 1 121 ? -21.943 -9.477 7.256 1.00 75.38 121 GLU A CA 1
ATOM 941 C C . GLU A 1 121 ? -21.928 -10.987 7.601 1.00 75.38 121 GLU A C 1
ATOM 943 O O . GLU A 1 121 ? -21.518 -11.327 8.712 1.00 75.38 121 GLU A O 1
ATOM 948 N N . PRO A 1 122 ? -22.254 -11.935 6.692 1.00 80.88 122 PRO A N 1
ATOM 949 C CA . PRO A 1 122 ? -22.153 -13.362 7.015 1.00 80.88 122 PRO A CA 1
ATOM 950 C C . PRO A 1 122 ? -20.714 -13.802 7.311 1.00 80.88 122 PRO A C 1
ATOM 952 O O . PRO A 1 122 ? -20.483 -14.614 8.205 1.00 80.88 122 PRO A O 1
ATOM 955 N N . PHE A 1 123 ? -19.734 -13.237 6.604 1.00 80.12 123 PHE A N 1
ATOM 956 C CA . PHE A 1 123 ? -18.324 -13.547 6.826 1.00 80.12 123 PHE A CA 1
ATOM 957 C C . PHE A 1 123 ? -17.840 -13.015 8.180 1.00 80.12 123 PHE A C 1
ATOM 959 O O . PHE A 1 123 ? -17.130 -13.724 8.892 1.00 80.12 123 PHE A O 1
ATOM 966 N N . PHE A 1 124 ? -18.293 -11.824 8.585 1.00 83.50 124 PHE A N 1
ATOM 967 C CA . PHE A 1 124 ? -18.027 -11.271 9.915 1.00 83.50 124 PHE A CA 1
ATOM 968 C C . PHE A 1 124 ? -18.464 -12.236 11.027 1.00 83.50 124 PHE A C 1
ATOM 970 O O . PHE A 1 124 ? -17.649 -12.608 11.871 1.00 83.50 124 PHE A O 1
ATOM 977 N N . TRP A 1 125 ? -19.711 -12.716 10.980 1.00 82.31 125 TRP A N 1
ATOM 978 C CA . TRP A 1 125 ? -20.231 -13.655 11.977 1.00 82.31 125 TRP A CA 1
ATOM 979 C C . TRP A 1 125 ? -19.462 -14.978 11.999 1.00 82.31 125 TRP A C 1
ATOM 981 O O . TRP A 1 125 ? -19.163 -15.486 13.078 1.00 82.31 125 TRP A O 1
ATOM 991 N N . THR A 1 126 ? -19.088 -15.524 10.836 1.00 85.75 126 THR A N 1
ATOM 992 C CA . THR A 1 126 ? -18.294 -16.765 10.784 1.00 85.75 126 THR A CA 1
ATOM 993 C C . THR A 1 126 ? -16.902 -16.603 11.386 1.00 85.75 126 THR A C 1
ATOM 995 O O . THR A 1 126 ? -16.444 -17.489 12.108 1.00 85.75 126 THR A O 1
ATOM 998 N N . LEU A 1 127 ? -16.244 -15.468 11.137 1.00 83.12 127 LEU A N 1
ATOM 999 C CA . LEU A 1 127 ? -14.904 -15.188 11.645 1.00 83.12 127 LEU A CA 1
ATOM 1000 C C . LEU A 1 127 ? -14.947 -15.012 13.163 1.00 83.12 127 LEU A C 1
ATOM 1002 O O . LEU A 1 127 ? -14.141 -15.597 13.877 1.00 83.12 127 LEU A O 1
ATOM 1006 N N . LEU A 1 128 ? -15.954 -14.295 13.657 1.00 83.56 128 LEU A N 1
ATOM 1007 C CA . LEU A 1 128 ? -16.184 -14.060 15.076 1.00 83.56 128 LEU A CA 1
ATOM 1008 C C . LEU A 1 128 ? -16.504 -15.366 15.826 1.00 83.56 128 LEU A C 1
ATOM 1010 O O . LEU A 1 128 ? -15.913 -15.640 16.868 1.00 83.56 128 LEU A O 1
ATOM 1014 N N . LEU A 1 129 ? -17.360 -16.223 15.259 1.00 84.62 129 LEU A N 1
ATOM 1015 C CA . LEU A 1 129 ? -17.676 -17.542 15.819 1.00 84.62 129 LEU A CA 1
ATOM 1016 C C . LEU A 1 129 ? -16.442 -18.455 15.836 1.00 84.62 129 LEU A C 1
ATOM 1018 O O . LEU A 1 129 ? -16.185 -19.118 16.838 1.00 84.62 129 LEU A O 1
ATOM 1022 N N . GLY A 1 130 ? -15.638 -18.441 14.769 1.00 82.69 130 GLY A N 1
ATOM 1023 C CA . GLY A 1 130 ? -14.363 -19.155 14.720 1.00 82.69 130 GLY A CA 1
ATOM 1024 C C . GLY A 1 130 ? -13.372 -18.660 15.775 1.00 82.69 130 GLY A C 1
ATOM 1025 O O . GLY A 1 130 ? -12.756 -19.469 16.465 1.00 82.69 130 GLY A O 1
ATOM 1026 N N . LEU A 1 131 ? -13.266 -17.341 15.951 1.00 82.56 131 LEU A N 1
ATOM 1027 C CA . LEU A 1 131 ? -12.356 -16.715 16.905 1.00 82.56 131 LEU A CA 1
ATOM 1028 C C . LEU A 1 131 ? -12.732 -17.040 18.358 1.00 82.56 131 LEU A C 1
ATOM 1030 O O . LEU A 1 131 ? -11.878 -17.456 19.136 1.00 82.56 131 LEU A O 1
ATOM 1034 N N . PHE A 1 132 ? -14.015 -16.915 18.710 1.00 78.75 132 PHE A N 1
ATOM 1035 C CA . PHE A 1 132 ? -14.514 -17.265 20.044 1.00 78.75 132 PHE A CA 1
ATOM 1036 C C . PHE A 1 132 ? -14.520 -18.776 20.293 1.00 78.75 132 PHE A C 1
ATOM 1038 O O . PHE A 1 132 ? -14.293 -19.220 21.417 1.00 78.75 132 PHE A O 1
ATOM 1045 N N . GLY A 1 133 ? -14.726 -19.581 19.249 1.00 76.19 133 GLY A N 1
ATOM 1046 C CA . GLY A 1 133 ? -14.536 -21.026 19.316 1.00 76.19 133 GLY A CA 1
ATOM 1047 C C . GLY A 1 133 ? -13.087 -21.389 19.633 1.00 76.19 133 GLY A C 1
ATOM 1048 O O . GLY A 1 133 ? -12.846 -22.217 20.504 1.00 76.19 133 GLY A O 1
ATOM 1049 N N . PHE A 1 134 ? -12.125 -20.734 18.978 1.00 76.56 134 PHE A N 1
ATOM 1050 C CA . PHE A 1 134 ? -10.695 -20.937 19.207 1.00 76.56 134 PHE A CA 1
ATOM 1051 C C . PHE A 1 134 ? -10.244 -20.465 20.595 1.00 76.56 134 PHE A C 1
ATOM 1053 O O . PHE A 1 134 ? -9.477 -21.161 21.253 1.00 76.56 134 PHE A O 1
ATOM 1060 N N . ALA A 1 135 ? -10.790 -19.346 21.078 1.00 72.38 135 ALA A N 1
ATOM 1061 C CA . ALA A 1 135 ? -10.531 -18.812 22.416 1.00 72.38 135 ALA A CA 1
ATOM 1062 C C . ALA A 1 135 ? -10.868 -19.796 23.551 1.00 72.38 135 ALA A C 1
ATOM 1064 O O . ALA A 1 135 ? -10.286 -19.709 24.623 1.00 72.38 135 ALA A O 1
ATOM 1065 N N . ARG A 1 136 ? -11.788 -20.747 23.321 1.00 69.00 136 ARG A N 1
ATOM 1066 C CA . ARG A 1 136 ? -12.136 -21.805 24.285 1.00 69.00 136 ARG A CA 1
ATOM 1067 C C . ARG A 1 136 ? -11.064 -22.896 24.406 1.00 69.00 136 ARG A C 1
ATOM 1069 O O . ARG A 1 136 ? -11.069 -23.635 25.387 1.00 69.00 136 ARG A O 1
ATOM 1076 N N . PHE A 1 137 ? -10.211 -23.054 23.395 1.00 67.12 137 PHE A N 1
ATOM 1077 C CA . PHE A 1 137 ? -9.168 -24.085 23.358 1.00 67.12 137 PHE A CA 1
ATOM 1078 C C . PHE A 1 137 ? -7.795 -23.583 23.832 1.00 67.12 137 PHE A C 1
ATOM 1080 O O . PHE A 1 137 ? -6.877 -24.396 23.937 1.00 67.12 137 PHE A O 1
ATOM 1087 N N . ILE A 1 138 ? -7.666 -22.278 24.094 1.00 61.91 138 ILE A N 1
ATOM 1088 C CA . ILE A 1 138 ? -6.496 -21.617 24.695 1.00 61.91 138 ILE A CA 1
ATOM 1089 C C . ILE A 1 138 ? -6.777 -21.385 26.173 1.00 61.91 138 ILE A C 1
ATOM 1091 O O . ILE A 1 138 ? -5.899 -21.747 26.983 1.00 61.91 138 ILE A O 1
#